Protein AF-A0A292Z731-F1 (afdb_monomer)

Secondary structure (DSSP, 8-state):
-HHHHHHHHHHHS--BTTB--TTTTTHHHHHHHHHHSTTTTTTTS--PSPP---SSGGG----SS-HHHHHHHHHHHHHHHHTS-GGGS-HHHHHHHHHHHHTTSSS-HHHHHHHHHHHHHHHHHHHS-GGGS-SGGGHHHHHTT------

Structure (mmCIF, N/CA/C/O backbone):
data_AF-A0A292Z731-F1
#
_entry.id   AF-A0A292Z731-F1
#
loop_
_atom_site.group_PDB
_atom_site.id
_atom_site.type_symbol
_atom_site.label_atom_id
_atom_site.label_alt_id
_atom_site.label_comp_id
_atom_site.label_asym_id
_atom_site.label_entity_id
_atom_site.label_seq_id
_atom_site.pdbx_PDB_ins_code
_atom_site.Cartn_x
_atom_site.Cartn_y
_atom_site.Cartn_z
_atom_site.occupancy
_atom_site.B_iso_or_equiv
_atom_site.auth_seq_id
_atom_site.auth_comp_id
_atom_site.auth_asym_id
_atom_site.auth_atom_id
_atom_site.pdbx_PDB_model_num
ATOM 1 N N . MET A 1 1 ? 11.046 -6.931 5.274 1.00 52.38 1 MET A N 1
ATOM 2 C CA . MET A 1 1 ? 9.812 -7.251 4.510 1.00 52.38 1 MET A CA 1
ATOM 3 C C . MET A 1 1 ? 8.552 -7.117 5.355 1.00 52.38 1 MET A C 1
ATOM 5 O O . MET A 1 1 ? 7.748 -6.263 5.015 1.00 52.38 1 MET A O 1
ATOM 9 N N . THR A 1 2 ? 8.344 -7.910 6.418 1.00 62.97 2 THR A N 1
ATOM 10 C CA . THR A 1 2 ? 7.052 -7.944 7.144 1.00 62.97 2 THR A CA 1
ATOM 11 C C . THR A 1 2 ? 6.688 -6.617 7.815 1.00 62.97 2 THR A C 1
ATOM 13 O O . THR A 1 2 ? 5.540 -6.189 7.694 1.00 62.97 2 THR A O 1
ATOM 16 N N . ASP A 1 3 ? 7.672 -5.959 8.432 1.00 88.81 3 ASP A N 1
ATOM 17 C CA . ASP A 1 3 ? 7.477 -4.691 9.149 1.00 88.81 3 ASP A CA 1
ATOM 18 C C . ASP A 1 3 ? 7.524 -3.478 8.207 1.00 88.81 3 ASP A C 1
ATOM 20 O O . ASP A 1 3 ? 6.799 -2.511 8.413 1.00 88.81 3 ASP A O 1
ATOM 24 N N . ASP A 1 4 ? 8.315 -3.540 7.129 1.00 95.94 4 ASP A N 1
ATOM 25 C CA . ASP A 1 4 ? 8.406 -2.454 6.139 1.00 95.94 4 ASP A CA 1
ATOM 26 C C . ASP A 1 4 ? 7.088 -2.260 5.388 1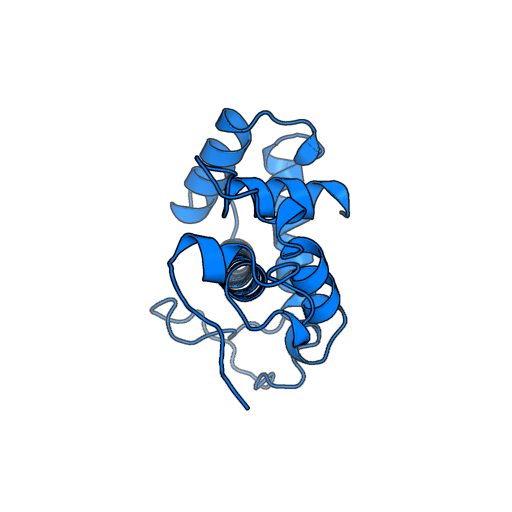.00 95.94 4 ASP A C 1
ATOM 28 O O . ASP A 1 4 ? 6.658 -1.129 5.177 1.00 95.94 4 ASP A O 1
ATOM 32 N N . LEU A 1 5 ? 6.425 -3.362 5.015 1.00 97.25 5 LEU A N 1
ATOM 33 C CA . LEU A 1 5 ? 5.121 -3.305 4.359 1.00 97.25 5 LEU A CA 1
ATOM 34 C C . LEU A 1 5 ? 4.071 -2.655 5.263 1.00 97.25 5 LEU A C 1
ATOM 36 O O . LEU A 1 5 ? 3.318 -1.807 4.793 1.00 97.25 5 LEU A O 1
ATOM 40 N N . ALA A 1 6 ? 4.029 -3.043 6.541 1.00 97.44 6 ALA A N 1
ATOM 41 C CA . ALA A 1 6 ? 3.105 -2.458 7.508 1.00 97.44 6 ALA A CA 1
ATOM 42 C C . ALA A 1 6 ? 3.372 -0.958 7.674 1.00 97.44 6 ALA A C 1
ATOM 44 O O . ALA A 1 6 ? 2.460 -0.153 7.540 1.00 97.44 6 ALA A O 1
ATOM 45 N N . ALA A 1 7 ? 4.640 -0.577 7.831 1.00 97.56 7 ALA A N 1
ATOM 46 C CA . ALA A 1 7 ? 5.023 0.816 8.000 1.00 97.56 7 ALA A CA 1
ATOM 47 C C . ALA A 1 7 ? 4.675 1.681 6.772 1.00 97.56 7 ALA A C 1
ATOM 49 O O . ALA A 1 7 ? 4.192 2.804 6.919 1.00 97.56 7 ALA A O 1
ATOM 50 N N . LEU A 1 8 ? 4.870 1.160 5.553 1.00 97.81 8 LEU A N 1
ATOM 51 C CA . LEU A 1 8 ? 4.411 1.826 4.332 1.00 97.81 8 LEU A CA 1
ATOM 52 C C . LEU A 1 8 ? 2.884 1.929 4.276 1.00 97.81 8 LEU A C 1
ATOM 54 O O . LEU A 1 8 ? 2.364 3.001 3.981 1.00 97.81 8 LEU A O 1
ATOM 58 N N . ALA A 1 9 ? 2.169 0.843 4.571 1.00 98.19 9 ALA A N 1
ATOM 59 C CA . ALA A 1 9 ? 0.711 0.826 4.556 1.00 98.19 9 ALA A CA 1
ATOM 60 C C . ALA A 1 9 ? 0.118 1.822 5.563 1.00 98.19 9 ALA A C 1
ATOM 62 O O . ALA A 1 9 ? -0.804 2.552 5.212 1.00 98.19 9 ALA A O 1
ATOM 63 N N . ASP A 1 10 ? 0.687 1.913 6.764 1.00 98.06 10 ASP A N 1
ATOM 64 C CA . ASP A 1 10 ? 0.282 2.875 7.793 1.00 98.06 10 ASP A CA 1
ATOM 65 C C . ASP A 1 10 ? 0.622 4.321 7.410 1.00 98.06 10 ASP A C 1
ATOM 67 O O . ASP A 1 10 ? -0.044 5.245 7.855 1.00 98.06 10 ASP A O 1
ATOM 71 N N . THR A 1 11 ? 1.612 4.548 6.545 1.00 97.75 11 THR A N 1
ATOM 72 C CA . THR A 1 11 ? 1.864 5.889 5.985 1.00 97.75 11 THR A CA 1
ATOM 73 C C . THR A 1 11 ? 0.896 6.233 4.852 1.00 97.75 11 THR A C 1
ATOM 75 O O . THR A 1 11 ? 0.484 7.383 4.730 1.00 97.75 11 THR A O 1
ATOM 78 N N . ILE A 1 12 ? 0.490 5.249 4.041 1.00 97.62 12 ILE A N 1
ATOM 79 C CA . ILE A 1 12 ? -0.526 5.429 2.989 1.00 97.62 12 ILE A CA 1
ATOM 80 C C . ILE A 1 12 ? -1.910 5.668 3.613 1.00 97.62 12 ILE A C 1
ATOM 82 O O . ILE A 1 12 ? -2.652 6.540 3.163 1.00 97.62 12 ILE A O 1
ATOM 86 N N . PHE A 1 13 ? -2.257 4.909 4.652 1.00 97.69 13 PHE A N 1
ATOM 87 C CA . PHE A 1 13 ? -3.509 5.033 5.391 1.00 97.69 13 PHE A CA 1
ATOM 88 C C . PHE A 1 13 ? -3.210 5.150 6.897 1.00 97.69 13 PHE A C 1
ATOM 90 O O . PHE A 1 13 ? -3.220 4.144 7.619 1.00 97.69 13 PHE A O 1
ATOM 97 N N . PRO A 1 14 ? -2.908 6.370 7.378 1.00 97.31 14 PRO A N 1
ATOM 98 C CA . PRO A 1 14 ? -2.597 6.605 8.782 1.00 97.31 14 PRO A CA 1
ATOM 99 C C . PRO A 1 14 ? -3.840 6.525 9.661 1.00 97.31 14 PRO A C 1
ATOM 101 O O . PRO A 1 14 ? -4.967 6.737 9.208 1.00 97.31 14 PRO A O 1
ATOM 104 N N . ALA A 1 15 ? -3.621 6.261 10.949 1.00 97.25 15 ALA A N 1
ATOM 105 C CA . ALA A 1 15 ? -4.672 6.403 11.946 1.00 97.25 15 ALA A CA 1
ATOM 106 C C . ALA A 1 15 ? -5.168 7.857 11.995 1.00 97.25 15 ALA A C 1
ATOM 108 O O . ALA A 1 15 ? -4.402 8.812 11.838 1.00 97.25 15 ALA A O 1
ATOM 109 N N . THR A 1 16 ? -6.460 8.029 12.245 1.00 95.00 16 THR A N 1
ATOM 110 C CA . THR A 1 16 ? -7.103 9.335 12.397 1.00 95.00 16 THR A CA 1
ATOM 111 C C . THR A 1 16 ? -8.105 9.304 13.549 1.00 95.00 16 THR A C 1
ATOM 113 O O . THR A 1 16 ? -8.281 8.284 14.218 1.00 95.00 16 THR A O 1
ATOM 116 N N . ASP A 1 17 ? -8.763 10.430 13.819 1.00 94.25 17 ASP A N 1
ATOM 117 C CA . ASP A 1 17 ? -9.758 10.488 14.884 1.00 94.25 17 ASP A CA 1
ATOM 118 C C . ASP A 1 17 ? -10.930 9.536 14.581 1.00 94.25 17 ASP A C 1
ATOM 120 O O . ASP A 1 17 ? -11.629 9.646 13.567 1.00 94.25 17 ASP A O 1
ATOM 124 N N . GLY A 1 18 ? -11.111 8.552 15.462 1.00 92.44 18 GLY A N 1
ATOM 125 C CA . GLY A 1 18 ? -12.149 7.530 15.348 1.00 92.44 18 GLY A CA 1
ATOM 126 C C . GLY A 1 18 ? -11.878 6.387 14.360 1.00 92.44 18 GLY A C 1
ATOM 127 O O . GLY A 1 18 ? -12.769 5.551 14.194 1.00 92.44 18 GLY A O 1
ATOM 128 N N . LEU A 1 19 ? -10.696 6.301 13.733 1.00 96.56 19 LEU A N 1
ATOM 129 C CA . LEU A 1 19 ? -10.332 5.197 12.834 1.00 96.56 19 LEU A CA 1
ATOM 130 C C . LEU A 1 19 ? -8.852 4.814 12.974 1.00 96.56 19 LEU A C 1
ATOM 132 O O . LEU A 1 19 ? -7.975 5.671 12.938 1.00 96.56 19 LEU A O 1
ATOM 136 N N . GLY A 1 20 ? -8.580 3.515 13.112 1.00 97.25 20 GLY A N 1
ATOM 137 C CA . GLY A 1 20 ? -7.213 2.990 13.167 1.00 97.25 20 GLY A CA 1
ATOM 138 C C . GLY A 1 20 ? -6.468 3.086 11.831 1.00 97.25 20 GLY A C 1
ATOM 139 O O . GLY A 1 20 ? -7.053 3.432 10.802 1.00 97.25 20 GLY A O 1
ATOM 140 N N . SER A 1 21 ? -5.174 2.776 11.851 1.00 97.88 21 SER A N 1
ATOM 141 C CA . SER A 1 21 ? -4.331 2.762 10.650 1.00 97.88 21 SER A CA 1
ATOM 142 C C . SER A 1 21 ? -4.638 1.575 9.723 1.00 97.88 21 SER A C 1
ATOM 144 O O . SER A 1 21 ? -5.447 0.703 10.050 1.00 97.88 21 SER A O 1
ATOM 146 N N . ALA A 1 22 ? -3.962 1.488 8.572 1.00 98.12 22 ALA A N 1
ATOM 147 C CA . ALA A 1 22 ? -4.007 0.310 7.700 1.00 98.12 22 ALA A CA 1
ATOM 148 C C . ALA A 1 22 ? -3.815 -1.009 8.470 1.00 98.12 22 ALA A C 1
ATOM 150 O O . ALA A 1 22 ? -4.565 -1.966 8.257 1.00 98.12 22 ALA A O 1
ATOM 151 N N . SER A 1 23 ? -2.825 -1.061 9.361 1.00 97.44 23 SER A N 1
ATOM 152 C CA . SER A 1 23 ? -2.543 -2.213 10.218 1.00 97.44 23 SER A CA 1
ATOM 153 C C . SER A 1 23 ? -3.713 -2.535 11.149 1.00 97.44 23 SER A C 1
ATOM 155 O O . SER A 1 23 ? -4.173 -3.677 11.162 1.00 97.44 23 SER A O 1
ATOM 157 N N . ASP A 1 24 ? -4.257 -1.541 11.859 1.00 97.50 24 ASP A N 1
ATOM 158 C CA . ASP A 1 24 ? -5.403 -1.733 12.765 1.00 97.50 24 ASP A CA 1
ATOM 159 C C . ASP A 1 24 ? -6.658 -2.225 12.026 1.00 97.50 24 ASP A C 1
ATOM 161 O O . ASP A 1 24 ? -7.483 -2.959 12.575 1.00 97.50 24 ASP A O 1
ATOM 165 N N . LEU A 1 25 ? -6.807 -1.823 10.761 1.00 98.00 25 LEU A N 1
ATOM 166 C CA . LEU A 1 25 ? -7.909 -2.221 9.891 1.00 98.00 25 LEU A CA 1
ATOM 167 C C . LEU A 1 25 ? -7.690 -3.582 9.220 1.00 98.00 25 LEU A C 1
ATOM 169 O O . LEU A 1 25 ? -8.579 -4.040 8.507 1.00 98.00 25 LEU A O 1
ATOM 173 N N . GLY A 1 26 ? -6.551 -4.248 9.417 1.00 97.69 26 GLY A N 1
ATOM 174 C CA . GLY A 1 26 ? -6.229 -5.514 8.747 1.00 97.69 26 GLY A CA 1
ATOM 175 C C . GLY A 1 26 ? -5.895 -5.363 7.257 1.00 97.69 26 GLY A C 1
ATOM 176 O O . GLY A 1 26 ? -5.800 -6.356 6.536 1.00 97.69 26 GLY A O 1
ATOM 177 N N . ALA A 1 27 ? -5.685 -4.137 6.767 1.00 98.12 27 ALA A N 1
ATOM 178 C CA . ALA A 1 27 ? -5.343 -3.893 5.368 1.00 98.12 27 ALA A CA 1
ATOM 179 C C . ALA A 1 27 ? -3.981 -4.505 4.999 1.00 98.12 27 ALA A C 1
ATOM 181 O O . ALA A 1 27 ? -3.798 -4.981 3.882 1.00 98.12 27 ALA A O 1
ATOM 182 N N . VAL A 1 28 ? -3.037 -4.566 5.944 1.00 97.69 28 VAL A N 1
ATOM 183 C CA . VAL A 1 28 ? -1.731 -5.209 5.723 1.00 97.69 28 VAL A CA 1
ATOM 184 C C . VAL A 1 28 ? -1.882 -6.707 5.448 1.00 97.69 28 VAL A C 1
ATOM 186 O O . VAL A 1 28 ? -1.224 -7.239 4.554 1.00 97.69 28 VAL A O 1
ATOM 189 N N . ASP A 1 29 ? -2.771 -7.391 6.169 1.00 96.44 29 ASP A N 1
ATOM 190 C CA . ASP A 1 29 ? -3.015 -8.821 5.964 1.00 96.44 29 ASP A CA 1
ATOM 191 C C . ASP A 1 29 ? -3.749 -9.085 4.646 1.00 96.44 29 ASP A C 1
ATOM 193 O O . ASP A 1 29 ? -3.406 -10.031 3.933 1.00 96.44 29 ASP A O 1
ATOM 197 N N . TYR A 1 30 ? -4.670 -8.197 4.256 1.00 97.62 30 TYR A N 1
ATOM 198 C CA . TYR A 1 30 ? -5.263 -8.206 2.917 1.00 97.62 30 TYR A CA 1
ATOM 199 C C . TYR A 1 30 ? -4.198 -8.081 1.815 1.00 97.62 30 TYR A C 1
ATOM 201 O O . TYR A 1 30 ? -4.195 -8.865 0.862 1.00 97.62 30 TYR A O 1
ATOM 209 N N . VAL A 1 31 ? -3.256 -7.139 1.947 1.00 97.69 31 VAL A N 1
ATOM 210 C CA . VAL A 1 31 ? -2.171 -6.957 0.969 1.00 97.69 31 VAL A CA 1
ATOM 211 C C . VAL A 1 31 ? -1.287 -8.205 0.900 1.00 97.69 31 VAL A C 1
ATOM 213 O O . VAL A 1 31 ? -0.976 -8.668 -0.195 1.00 97.69 31 VAL A O 1
ATOM 216 N N . ARG A 1 32 ? -0.930 -8.805 2.043 1.00 96.19 32 ARG A N 1
ATOM 217 C CA . ARG A 1 32 ? -0.158 -10.063 2.087 1.00 96.19 32 ARG A CA 1
ATOM 218 C C . ARG A 1 32 ? -0.881 -11.199 1.366 1.00 96.19 32 ARG A C 1
ATOM 220 O O . ARG A 1 32 ? -0.298 -11.833 0.492 1.00 96.19 32 ARG A O 1
ATOM 227 N N . ALA A 1 33 ? -2.163 -11.405 1.660 1.00 96.25 33 ALA A N 1
ATOM 228 C CA . ALA A 1 33 ? -2.967 -12.421 0.983 1.00 96.25 33 ALA A CA 1
ATOM 229 C C . ALA A 1 33 ? -3.081 -12.162 -0.530 1.00 96.25 33 ALA A C 1
ATOM 231 O O . ALA A 1 33 ? -3.066 -13.099 -1.328 1.00 96.25 33 ALA A O 1
ATOM 232 N N . THR A 1 34 ? -3.154 -10.891 -0.934 1.00 95.81 34 THR A N 1
ATOM 233 C CA . THR A 1 34 ? -3.197 -10.486 -2.346 1.00 95.81 34 THR A CA 1
ATOM 234 C C . THR A 1 34 ? -1.883 -10.790 -3.064 1.00 95.81 34 THR A C 1
ATOM 236 O O . THR A 1 34 ? -1.909 -11.323 -4.176 1.00 95.81 34 THR A O 1
ATOM 239 N N . LEU A 1 35 ? -0.744 -10.516 -2.419 1.00 95.75 35 LEU A N 1
ATOM 240 C CA . LEU A 1 35 ? 0.596 -10.842 -2.920 1.00 95.75 35 LEU A CA 1
ATOM 241 C C . LEU A 1 35 ? 0.800 -12.350 -3.098 1.00 95.75 35 LEU A C 1
ATOM 243 O O . LEU A 1 35 ? 1.359 -12.780 -4.107 1.00 95.75 35 LEU A O 1
ATOM 247 N N . ASP A 1 36 ? 0.311 -13.147 -2.150 1.00 95.88 36 ASP A N 1
ATOM 248 C CA . ASP A 1 36 ? 0.411 -14.607 -2.204 1.00 95.88 36 ASP A CA 1
ATOM 249 C C . ASP A 1 36 ? -0.596 -15.243 -3.178 1.00 95.88 36 ASP A C 1
ATOM 251 O O . ASP A 1 36 ? -0.437 -16.406 -3.568 1.00 95.88 36 ASP A O 1
ATOM 255 N N . GLY A 1 37 ? -1.630 -14.495 -3.569 1.00 94.88 37 GLY A N 1
ATOM 256 C CA . GLY A 1 37 ? -2.731 -14.936 -4.417 1.00 94.88 37 GLY A CA 1
ATOM 257 C C . GLY A 1 37 ? -2.523 -14.732 -5.928 1.00 94.88 37 GLY A C 1
ATOM 258 O O . GLY A 1 37 ? -1.469 -14.277 -6.379 1.00 94.88 37 GLY A O 1
ATOM 259 N N . PRO A 1 38 ? -3.552 -15.044 -6.743 1.00 94.25 38 PRO A N 1
ATOM 260 C CA . PRO A 1 38 ? -3.489 -14.949 -8.207 1.00 94.25 38 PRO A CA 1
ATOM 261 C C . PRO A 1 38 ? -3.158 -13.544 -8.729 1.00 94.25 38 PRO A C 1
ATOM 263 O O . PRO A 1 38 ? -2.477 -13.404 -9.744 1.00 94.25 38 PRO A O 1
ATOM 266 N N . LEU A 1 39 ? -3.610 -12.500 -8.023 1.00 91.69 39 LEU A N 1
ATOM 267 C CA . LEU A 1 39 ? -3.308 -11.107 -8.361 1.00 91.69 39 LEU A CA 1
ATOM 268 C C . LEU A 1 39 ? -1.817 -10.808 -8.191 1.00 91.69 39 LEU A C 1
ATOM 270 O O . LEU A 1 39 ? -1.187 -10.342 -9.137 1.00 91.69 39 LEU A O 1
ATOM 274 N N . GLY A 1 40 ? -1.232 -11.136 -7.036 1.00 93.81 40 GLY A N 1
ATOM 275 C CA . GLY A 1 40 ? 0.199 -10.972 -6.784 1.00 93.81 40 GLY A CA 1
ATOM 276 C C . GLY A 1 40 ? 1.078 -11.737 -7.772 1.00 93.81 40 GLY A C 1
ATOM 277 O O . GLY A 1 40 ? 2.093 -11.216 -8.231 1.00 93.81 40 GLY A O 1
ATOM 278 N N . ARG A 1 41 ? 0.641 -12.934 -8.176 1.00 94.69 41 ARG A N 1
ATOM 279 C CA . ARG A 1 41 ? 1.310 -13.786 -9.176 1.00 94.69 41 ARG A CA 1
ATOM 280 C C . ARG A 1 41 ? 1.094 -13.344 -10.625 1.00 94.69 41 ARG A C 1
ATOM 282 O O . ARG A 1 41 ? 1.674 -13.940 -11.527 1.00 94.69 41 ARG A O 1
ATOM 289 N N . GLY A 1 42 ? 0.267 -12.326 -10.864 1.00 90.75 42 GLY A N 1
ATOM 290 C CA . GLY A 1 42 ? -0.027 -11.824 -12.204 1.00 90.75 42 GLY A CA 1
ATOM 291 C C . GLY A 1 42 ? -0.839 -12.789 -13.076 1.00 90.75 42 GLY A C 1
ATOM 292 O O . GLY A 1 42 ? -0.843 -12.635 -14.292 1.00 90.75 42 GLY A O 1
ATOM 293 N N . GLU A 1 43 ? -1.554 -13.760 -12.495 1.00 90.25 43 GLU A N 1
ATOM 294 C CA . GLU A 1 43 ? -2.329 -14.770 -13.246 1.00 90.25 43 GLU A CA 1
ATOM 295 C C . GLU A 1 43 ? -3.483 -14.157 -14.062 1.00 90.25 43 GLU A C 1
ATOM 297 O O . GLU A 1 43 ? -3.981 -14.760 -15.013 1.00 90.25 43 GLU A O 1
ATOM 302 N N . HIS A 1 44 ? -3.906 -12.944 -13.703 1.00 82.75 44 HIS A N 1
ATOM 303 C CA . HIS A 1 44 ? -4.935 -12.176 -14.408 1.00 82.75 44 HIS A CA 1
ATOM 304 C C . HIS A 1 44 ? -4.363 -11.102 -15.343 1.00 82.75 44 HIS A C 1
ATOM 306 O O . HIS A 1 44 ? -5.124 -10.395 -16.004 1.00 82.75 44 HIS A O 1
ATOM 312 N N . CYS A 1 45 ? -3.038 -10.967 -15.411 1.00 80.00 45 CYS A N 1
ATOM 313 C CA . CYS A 1 45 ? -2.373 -9.997 -16.268 1.00 80.00 4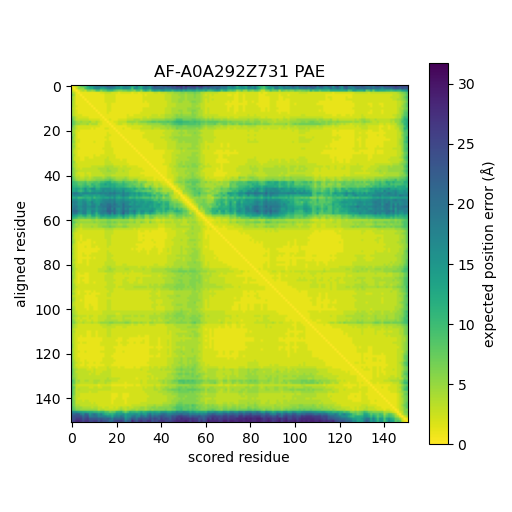5 CYS A CA 1
ATOM 314 C C . CYS A 1 45 ? -2.055 -10.614 -17.634 1.00 80.00 45 CYS A C 1
ATOM 316 O O . CYS A 1 45 ? -1.660 -11.775 -17.750 1.00 80.00 45 CYS A O 1
ATOM 318 N N . TYR A 1 46 ? -2.172 -9.812 -18.692 1.00 75.62 46 TYR A N 1
ATOM 319 C CA . TYR A 1 46 ? -1.626 -10.184 -19.992 1.00 75.62 46 TYR A CA 1
ATOM 320 C C . TYR A 1 46 ? -0.102 -9.999 -19.959 1.00 75.62 46 TYR A C 1
ATOM 322 O O . TYR A 1 46 ? 0.394 -8.883 -20.064 1.00 75.62 46 TYR A O 1
ATOM 330 N N . ALA A 1 47 ? 0.635 -11.096 -19.779 1.00 75.88 47 ALA A N 1
ATOM 331 C CA . ALA A 1 47 ? 2.094 -11.079 -19.623 1.00 75.88 47 ALA A CA 1
ATOM 332 C C . ALA A 1 47 ? 2.872 -11.182 -20.949 1.00 75.88 47 ALA A C 1
ATOM 334 O O . ALA A 1 47 ? 4.100 -11.187 -20.950 1.00 75.88 47 ALA A O 1
ATOM 335 N N . ALA A 1 48 ? 2.184 -11.309 -22.087 1.00 77.06 48 ALA A N 1
ATOM 336 C CA . ALA A 1 48 ? 2.860 -11.386 -23.373 1.00 77.06 48 ALA A CA 1
ATOM 337 C C . ALA A 1 48 ? 3.299 -9.991 -23.836 1.00 77.06 48 ALA A C 1
ATOM 339 O O . ALA A 1 48 ? 2.542 -9.023 -23.784 1.00 77.06 48 ALA A O 1
ATOM 340 N N . GLY A 1 49 ? 4.536 -9.902 -24.320 1.00 76.44 49 GLY A N 1
ATOM 341 C CA . GLY A 1 49 ? 5.076 -8.660 -24.854 1.00 76.44 49 GLY A CA 1
ATOM 342 C C . GLY A 1 49 ? 4.360 -8.182 -26.132 1.00 76.44 49 GLY A C 1
ATOM 343 O O . GLY A 1 49 ? 3.569 -8.913 -26.733 1.00 76.44 49 GLY A O 1
ATOM 344 N N . PRO A 1 50 ? 4.686 -6.970 -26.608 1.00 78.69 50 PRO A N 1
ATOM 345 C CA . PRO A 1 50 ? 5.695 -6.068 -26.054 1.00 78.69 50 PRO A CA 1
ATOM 346 C C . PRO A 1 50 ? 5.189 -5.288 -24.830 1.00 78.69 50 PRO A C 1
ATOM 348 O O . PRO A 1 50 ? 4.128 -4.673 -24.883 1.00 78.69 50 PRO A O 1
ATOM 351 N N . HIS A 1 51 ? 5.994 -5.241 -23.765 1.00 79.00 51 HIS A N 1
ATOM 352 C CA . HIS A 1 51 ? 5.745 -4.362 -22.620 1.00 79.00 51 HIS A CA 1
ATOM 353 C C . HIS A 1 51 ? 6.141 -2.936 -22.994 1.00 79.00 51 HIS A C 1
ATOM 355 O O . HIS A 1 51 ? 7.270 -2.686 -23.422 1.00 79.00 51 HIS A O 1
ATOM 361 N N . ARG A 1 52 ? 5.204 -2.001 -22.864 1.00 73.00 52 ARG A N 1
ATOM 362 C CA . ARG A 1 52 ? 5.452 -0.573 -23.066 1.00 73.00 52 ARG A CA 1
ATOM 363 C C . ARG A 1 52 ? 5.079 0.152 -21.793 1.00 73.00 52 ARG A C 1
ATOM 365 O O . ARG A 1 52 ? 4.038 -0.144 -21.211 1.00 73.00 52 ARG A O 1
ATOM 372 N N . SER A 1 53 ? 5.910 1.109 -21.394 1.00 68.62 53 SER A N 1
ATOM 373 C CA . SER A 1 53 ? 5.535 2.031 -20.330 1.00 68.62 53 SER A CA 1
ATOM 374 C C . SER A 1 53 ? 4.229 2.720 -20.730 1.00 68.62 53 SER A C 1
ATOM 376 O O . SER A 1 53 ? 4.179 3.291 -21.822 1.00 68.62 53 SER A O 1
ATOM 378 N N . PRO A 1 54 ? 3.172 2.629 -19.911 1.00 66.94 54 PRO A N 1
ATOM 379 C CA . PRO A 1 54 ? 1.921 3.298 -20.217 1.00 66.94 54 PRO A CA 1
ATOM 380 C C . PRO A 1 54 ? 2.115 4.820 -20.187 1.00 66.94 54 PRO A C 1
ATOM 382 O O . PRO A 1 54 ? 2.806 5.335 -19.309 1.00 66.94 54 PRO A O 1
ATOM 385 N N . ASP A 1 55 ? 1.466 5.538 -21.108 1.00 66.81 55 ASP A N 1
ATOM 386 C CA . ASP A 1 55 ? 1.520 7.010 -21.165 1.00 66.81 55 ASP A CA 1
ATOM 387 C C . ASP A 1 55 ? 0.869 7.661 -19.925 1.00 66.81 55 ASP A C 1
ATOM 389 O O . ASP A 1 55 ? 1.161 8.807 -19.587 1.00 6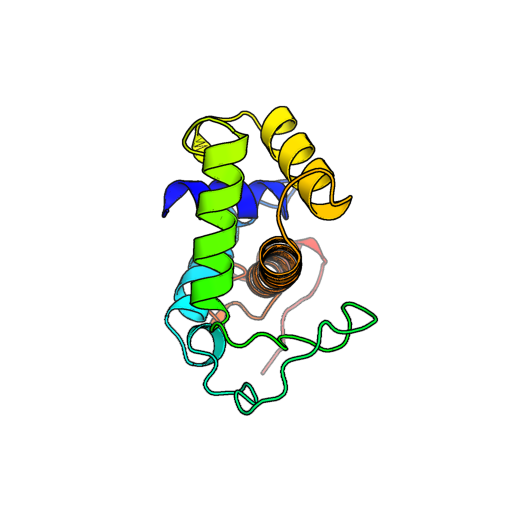6.81 55 ASP A O 1
ATOM 393 N N . HIS A 1 56 ? -0.002 6.923 -19.224 1.00 64.50 56 HIS A N 1
ATOM 394 C CA . HIS A 1 56 ? -0.623 7.327 -17.963 1.00 64.50 56 HIS A CA 1
ATOM 395 C C . HIS A 1 56 ? -0.958 6.127 -17.056 1.00 64.50 56 HIS A C 1
ATOM 397 O O . HIS A 1 56 ? -1.257 5.029 -17.531 1.00 64.50 56 HIS A O 1
ATOM 403 N N . GLY A 1 57 ? -1.008 6.345 -15.737 1.00 59.38 57 GLY A N 1
ATOM 404 C CA . GLY A 1 57 ? -1.172 5.289 -14.721 1.00 59.38 57 GLY A CA 1
ATOM 405 C C . GLY A 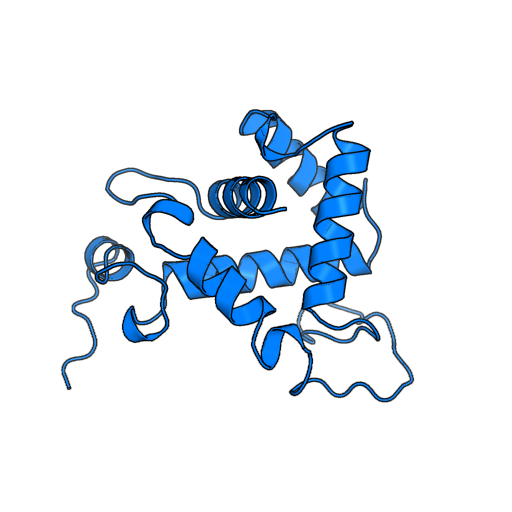1 57 ? -2.506 4.521 -14.715 1.00 59.38 57 GLY A C 1
ATOM 406 O O . GLY A 1 57 ? -2.626 3.521 -14.018 1.00 59.38 57 GLY A O 1
ATOM 407 N N . GLY A 1 58 ? -3.508 4.930 -15.503 1.00 65.00 58 GLY A N 1
ATOM 408 C CA . GLY A 1 58 ? -4.840 4.300 -15.530 1.00 65.00 58 GLY A CA 1
ATOM 409 C C . GLY A 1 58 ? -4.937 2.936 -16.233 1.00 65.00 58 GLY A C 1
ATOM 410 O O . GLY A 1 58 ? -6.027 2.382 -16.325 1.00 65.00 58 GLY A O 1
ATOM 411 N N . HIS A 1 59 ? -3.837 2.391 -16.759 1.00 73.12 59 HIS A N 1
ATOM 412 C CA . HIS A 1 59 ? -3.841 1.134 -17.525 1.00 73.12 59 HIS A CA 1
ATOM 413 C C . HIS A 1 59 ? -3.649 -0.134 -16.676 1.00 73.12 59 HIS A C 1
ATOM 415 O O . HIS A 1 59 ? -3.524 -1.229 -17.228 1.00 73.12 59 HIS A O 1
ATOM 421 N N . GLY A 1 60 ? -3.635 -0.003 -15.348 1.00 77.94 60 GLY A N 1
ATOM 422 C CA . GLY A 1 60 ? -3.340 -1.115 -14.449 1.00 77.94 60 GLY A CA 1
ATOM 423 C C . GLY A 1 60 ? -1.914 -1.645 -14.633 1.00 77.94 60 GLY A C 1
ATOM 424 O O . GLY A 1 60 ? -1.032 -0.947 -15.134 1.00 77.94 60 GLY A O 1
ATOM 425 N N . TRP A 1 61 ? -1.683 -2.890 -14.215 1.00 87.75 61 TRP A N 1
ATOM 426 C CA . TRP A 1 61 ? -0.364 -3.518 -14.276 1.00 87.75 61 TRP A CA 1
ATOM 427 C C . TRP A 1 61 ? 0.020 -3.928 -15.710 1.00 87.75 61 TRP A C 1
ATOM 429 O O . TRP A 1 61 ? -0.647 -4.772 -16.304 1.00 87.75 61 TRP A O 1
ATOM 439 N N . GLN A 1 62 ? 1.092 -3.340 -16.258 1.00 85.94 62 GLN A N 1
ATOM 440 C CA . GLN A 1 62 ? 1.572 -3.543 -17.642 1.00 85.94 62 GLN A CA 1
ATOM 441 C C . GLN A 1 62 ? 3.046 -4.008 -17.724 1.00 85.94 62 GLN A C 1
ATOM 443 O O . GLN A 1 62 ? 3.665 -3.973 -18.792 1.00 85.94 62 GLN A O 1
ATOM 448 N N . TRP A 1 63 ? 3.631 -4.428 -16.599 1.00 87.56 63 TRP A N 1
ATOM 449 C CA . TRP A 1 63 ? 5.040 -4.827 -16.501 1.00 87.56 63 TRP A CA 1
ATOM 450 C C . TRP A 1 63 ? 5.240 -6.319 -16.786 1.00 87.56 63 TRP A C 1
ATOM 452 O O . TRP A 1 63 ? 4.307 -7.113 -16.683 1.00 87.56 63 TRP A O 1
ATOM 462 N N . ALA A 1 64 ? 6.466 -6.682 -17.175 1.00 89.50 64 ALA A N 1
ATOM 463 C CA . ALA A 1 64 ? 6.867 -8.079 -17.353 1.00 89.50 64 ALA A CA 1
ATOM 464 C C . ALA A 1 64 ? 6.941 -8.816 -16.008 1.00 89.50 64 ALA A C 1
ATOM 466 O O . ALA A 1 64 ? 6.591 -9.991 -15.914 1.00 89.50 64 ALA A O 1
ATOM 467 N N . ASP A 1 65 ? 7.389 -8.108 -14.974 1.00 92.88 65 ASP A N 1
ATOM 468 C CA . ASP A 1 65 ? 7.380 -8.552 -13.590 1.00 92.88 65 ASP A CA 1
ATOM 469 C C . ASP A 1 65 ? 5.952 -8.802 -13.113 1.00 92.88 65 ASP A C 1
ATOM 471 O O . ASP A 1 65 ? 5.020 -8.084 -13.471 1.00 92.88 65 ASP A O 1
ATOM 475 N N . THR A 1 66 ? 5.770 -9.797 -12.252 1.00 95.06 66 THR A N 1
ATOM 476 C CA . THR A 1 66 ? 4.514 -9.957 -11.516 1.00 95.06 66 THR A CA 1
ATOM 477 C C . THR A 1 66 ? 4.323 -8.796 -10.534 1.00 95.06 66 THR A C 1
ATOM 479 O O . THR A 1 66 ? 5.308 -8.221 -10.058 1.00 95.06 66 THR A O 1
ATOM 482 N N . PRO A 1 67 ? 3.078 -8.465 -10.155 1.00 95.19 67 PRO A N 1
ATOM 483 C CA . PRO A 1 67 ? 2.822 -7.480 -9.108 1.00 95.19 67 PRO A CA 1
ATOM 484 C C . PRO A 1 67 ? 3.604 -7.721 -7.808 1.00 95.19 67 PRO A C 1
ATOM 486 O O . PRO A 1 67 ? 4.121 -6.775 -7.213 1.00 95.19 67 PRO A O 1
ATOM 489 N N . ALA A 1 68 ? 3.761 -8.982 -7.390 1.00 96.75 68 ALA A N 1
ATOM 490 C CA . ALA A 1 68 ? 4.549 -9.332 -6.210 1.00 96.75 68 ALA A CA 1
ATOM 491 C C . ALA A 1 68 ? 6.046 -9.026 -6.383 1.00 96.75 68 ALA A C 1
ATOM 493 O O . ALA A 1 68 ? 6.675 -8.504 -5.461 1.00 96.75 68 ALA A O 1
ATOM 494 N N . GLN A 1 69 ? 6.616 -9.294 -7.563 1.00 96.94 69 GLN A 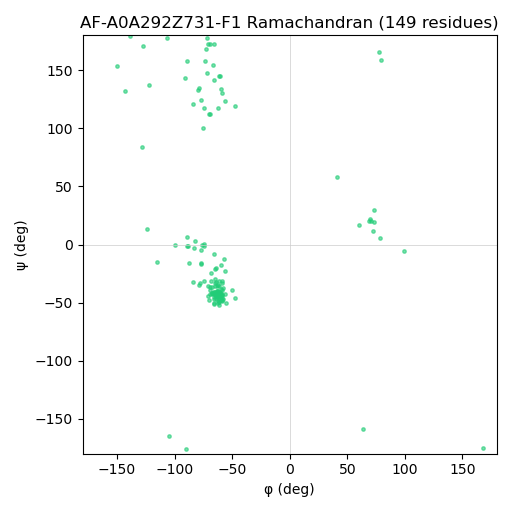N 1
ATOM 495 C CA . GLN A 1 69 ? 7.998 -8.915 -7.879 1.00 96.94 69 GLN A CA 1
ATOM 496 C C . GLN A 1 69 ? 8.172 -7.394 -7.902 1.00 96.94 69 GLN A C 1
ATOM 498 O O . GLN A 1 69 ? 9.135 -6.886 -7.333 1.00 96.94 69 GLN A O 1
ATOM 503 N N . GLY A 1 70 ? 7.212 -6.666 -8.477 1.00 96.38 70 GLY A N 1
ATOM 504 C CA . GLY A 1 70 ? 7.205 -5.206 -8.468 1.00 96.38 70 GLY A CA 1
ATOM 505 C C . GLY A 1 70 ? 7.197 -4.621 -7.056 1.00 96.38 70 GLY A C 1
ATOM 506 O O . GLY A 1 70 ? 7.963 -3.704 -6.763 1.00 96.38 70 GLY A O 1
ATOM 507 N N . LEU A 1 71 ? 6.382 -5.175 -6.152 1.00 97.12 71 LEU A N 1
ATOM 508 C CA . LEU A 1 71 ? 6.349 -4.711 -4.766 1.00 97.12 71 LEU A CA 1
ATOM 509 C C . LEU A 1 71 ? 7.629 -5.063 -3.998 1.00 97.12 71 LEU A C 1
ATOM 511 O O . LEU A 1 71 ? 8.122 -4.244 -3.225 1.00 97.12 71 LEU A O 1
ATOM 515 N N . ALA A 1 72 ? 8.198 -6.249 -4.219 1.00 97.69 72 ALA A N 1
ATOM 516 C CA . ALA A 1 72 ? 9.492 -6.599 -3.640 1.00 97.69 72 ALA A CA 1
ATOM 517 C C . ALA A 1 72 ? 10.592 -5.625 -4.102 1.00 97.69 72 ALA A C 1
ATOM 519 O O . ALA A 1 72 ? 11.363 -5.139 -3.276 1.00 97.69 72 ALA A O 1
ATOM 520 N N . HIS A 1 73 ? 10.603 -5.276 -5.394 1.00 97.75 73 HIS A N 1
ATOM 521 C CA . HIS A 1 73 ? 11.515 -4.282 -5.966 1.00 97.75 73 HIS A CA 1
ATOM 522 C C . HIS A 1 73 ? 11.340 -2.895 -5.339 1.00 97.75 73 HIS A C 1
ATOM 524 O O . HIS A 1 73 ? 12.323 -2.271 -4.943 1.00 97.75 73 HIS A O 1
ATOM 530 N N . LEU A 1 74 ? 10.093 -2.439 -5.168 1.00 97.94 74 LEU A N 1
ATOM 531 C CA . LEU A 1 74 ? 9.785 -1.194 -4.460 1.00 97.94 74 LEU A CA 1
ATOM 532 C C . LEU A 1 74 ? 10.385 -1.179 -3.048 1.00 97.94 74 LEU A C 1
ATOM 534 O O . LEU A 1 74 ? 11.042 -0.208 -2.675 1.00 97.94 74 LEU A O 1
ATOM 538 N N . LEU A 1 75 ? 10.157 -2.240 -2.266 1.00 97.50 75 LEU A N 1
ATOM 539 C CA . LEU A 1 75 ? 10.640 -2.323 -0.886 1.00 97.50 75 LEU A CA 1
ATOM 540 C C . LEU A 1 75 ? 12.169 -2.265 -0.816 1.00 97.50 75 LEU A C 1
ATOM 542 O O . LEU A 1 75 ? 12.704 -1.553 0.031 1.00 97.50 75 LEU A O 1
ATOM 546 N N . THR A 1 76 ? 12.866 -2.968 -1.713 1.00 97.56 76 THR A N 1
ATOM 547 C CA . THR A 1 76 ? 14.331 -2.909 -1.806 1.00 97.56 76 THR A CA 1
ATOM 548 C C . THR A 1 76 ? 14.812 -1.505 -2.165 1.00 97.56 76 THR A C 1
ATOM 550 O O . THR A 1 76 ? 15.635 -0.950 -1.445 1.00 97.56 76 THR A O 1
ATOM 553 N N . MET A 1 77 ? 14.252 -0.893 -3.211 1.00 97.62 77 MET A N 1
ATOM 554 C CA . MET A 1 77 ? 14.640 0.452 -3.656 1.00 97.62 77 MET A CA 1
ATOM 555 C C . MET A 1 77 ? 14.448 1.514 -2.571 1.00 97.62 77 MET A C 1
ATOM 557 O O . MET A 1 77 ? 15.309 2.372 -2.378 1.00 97.62 77 MET A O 1
ATOM 561 N N . LEU A 1 78 ? 13.321 1.466 -1.858 1.00 97.81 78 LEU A N 1
ATOM 562 C CA . LEU A 1 78 ? 13.056 2.396 -0.766 1.00 97.81 78 LEU A CA 1
ATOM 563 C C . LEU A 1 78 ? 14.006 2.159 0.413 1.00 97.81 78 LEU A C 1
ATOM 565 O O . LEU A 1 78 ? 14.502 3.128 0.979 1.00 97.81 78 LEU A O 1
ATOM 569 N N . ALA A 1 79 ? 14.280 0.902 0.778 1.00 97.00 79 ALA A N 1
ATOM 570 C CA . ALA A 1 79 ? 15.214 0.590 1.861 1.00 97.00 79 ALA A CA 1
ATOM 571 C C . ALA A 1 79 ? 16.643 1.061 1.539 1.00 97.00 79 ALA A C 1
ATOM 573 O O . ALA A 1 79 ? 17.314 1.637 2.396 1.00 97.00 79 ALA A O 1
ATOM 574 N N . ASP A 1 80 ? 17.083 0.891 0.290 1.00 97.25 80 ASP A N 1
ATOM 575 C CA . ASP A 1 80 ? 18.383 1.376 -0.177 1.00 97.25 80 ASP A CA 1
ATOM 576 C C . ASP A 1 80 ? 18.454 2.910 -0.134 1.00 97.25 80 ASP A C 1
ATOM 578 O O . ASP A 1 80 ? 19.426 3.471 0.375 1.00 97.25 80 ASP A O 1
ATOM 582 N N . ALA A 1 81 ? 17.405 3.599 -0.596 1.00 97.00 81 ALA A N 1
ATOM 583 C CA . ALA A 1 81 ? 17.317 5.060 -0.541 1.00 97.00 81 ALA A CA 1
ATOM 584 C C . ALA A 1 81 ? 17.264 5.602 0.901 1.00 97.00 81 ALA A C 1
ATOM 586 O O . ALA A 1 81 ? 17.813 6.667 1.182 1.00 97.00 81 ALA A O 1
ATOM 587 N N . ALA A 1 82 ? 16.647 4.858 1.821 1.00 96.62 82 ALA A N 1
ATOM 588 C CA . ALA A 1 82 ? 16.602 5.172 3.246 1.00 96.62 82 ALA A CA 1
ATOM 589 C C . ALA A 1 82 ? 17.906 4.839 3.996 1.00 96.62 82 ALA A C 1
ATOM 591 O O . ALA A 1 82 ? 18.094 5.285 5.128 1.00 96.62 82 ALA A O 1
ATOM 592 N N . GLY A 1 83 ? 18.798 4.038 3.401 1.00 96.81 83 GLY A N 1
ATOM 593 C CA . GLY A 1 83 ? 19.992 3.514 4.066 1.00 96.81 83 GLY A CA 1
ATOM 594 C C . GLY A 1 83 ? 19.698 2.450 5.133 1.00 96.81 83 GLY A C 1
ATOM 595 O O . GLY A 1 83 ? 20.533 2.225 6.012 1.00 96.81 83 GLY A O 1
ATOM 596 N N . GLY A 1 84 ? 18.527 1.804 5.093 1.00 95.69 84 GLY A N 1
ATOM 597 C CA . GLY A 1 84 ? 18.117 0.814 6.088 1.00 95.69 84 GLY A CA 1
ATOM 598 C C . GLY A 1 84 ? 16.636 0.417 6.024 1.00 95.69 84 GLY A C 1
ATOM 599 O O . GLY A 1 84 ? 15.911 0.843 5.125 1.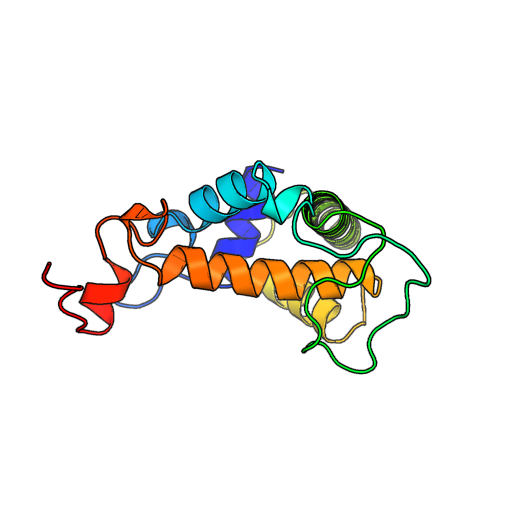00 95.69 84 GLY A O 1
ATOM 600 N N . PRO A 1 85 ? 16.167 -0.418 6.976 1.00 96.12 85 PRO A N 1
ATOM 601 C CA . PRO A 1 85 ? 14.774 -0.853 7.038 1.00 96.12 85 PRO A CA 1
ATOM 602 C C . PRO A 1 85 ? 13.824 0.333 7.187 1.00 96.12 85 PRO A C 1
ATOM 604 O O . PRO A 1 85 ? 14.013 1.193 8.052 1.00 96.12 85 PRO A O 1
ATOM 607 N N . LEU A 1 86 ? 12.758 0.343 6.393 1.00 96.56 86 LEU A N 1
ATOM 608 C CA . LEU A 1 86 ? 11.793 1.434 6.376 1.00 96.56 86 LEU A CA 1
ATOM 609 C C . LEU A 1 86 ? 11.126 1.570 7.733 1.00 96.56 86 LEU A C 1
ATOM 611 O O . LEU A 1 86 ? 11.017 2.684 8.226 1.00 96.56 86 LEU A O 1
ATOM 615 N N . CYS A 1 87 ? 10.749 0.466 8.379 1.00 96.06 87 CYS A N 1
ATOM 616 C CA . CYS A 1 87 ? 10.088 0.480 9.690 1.00 96.06 87 CYS A CA 1
ATOM 617 C C . CYS A 1 87 ? 10.875 1.193 10.810 1.00 96.06 87 CYS A C 1
ATOM 619 O O . CYS A 1 87 ? 10.299 1.481 11.854 1.00 96.06 87 CYS A O 1
ATOM 621 N N . THR A 1 88 ? 12.160 1.507 10.604 1.00 96.00 88 THR A N 1
ATOM 622 C CA . THR A 1 88 ? 12.972 2.284 11.557 1.00 96.00 88 THR A CA 1
ATOM 623 C C . THR A 1 88 ? 12.878 3.798 11.367 1.00 96.00 88 THR A C 1
ATOM 625 O O . THR A 1 88 ? 13.255 4.547 12.267 1.00 96.00 88 THR A O 1
ATOM 628 N N . LEU A 1 89 ? 12.373 4.255 10.218 1.00 97.06 89 LEU A N 1
ATOM 629 C CA . LEU A 1 89 ? 12.096 5.663 9.952 1.00 97.06 89 LEU A CA 1
ATOM 630 C C . LEU A 1 89 ? 10.875 6.132 10.744 1.00 97.06 89 LEU A C 1
ATOM 632 O O . LEU A 1 89 ? 9.918 5.371 10.920 1.00 97.06 89 LEU A O 1
ATOM 636 N N . ASP A 1 90 ? 10.879 7.403 11.143 1.00 95.94 90 ASP A N 1
ATOM 637 C CA . ASP A 1 90 ? 9.662 8.079 11.586 1.00 95.94 90 ASP A CA 1
ATOM 638 C C . ASP A 1 90 ? 8.722 8.386 10.403 1.00 95.94 90 ASP A C 1
ATOM 640 O O . ASP A 1 90 ? 9.086 8.269 9.226 1.00 95.94 90 ASP A O 1
ATOM 644 N N . ASP A 1 91 ? 7.489 8.778 10.719 1.00 92.94 91 ASP A N 1
ATOM 645 C CA . ASP A 1 91 ? 6.445 9.009 9.717 1.00 92.94 91 ASP A CA 1
ATOM 646 C C . ASP A 1 91 ? 6.772 10.174 8.778 1.00 92.94 91 ASP A C 1
ATOM 648 O O . ASP A 1 91 ? 6.393 10.154 7.605 1.00 92.94 91 ASP A O 1
ATOM 652 N N . THR A 1 92 ? 7.518 11.173 9.259 1.00 96.69 92 THR A N 1
ATOM 653 C CA . THR A 1 92 ? 7.905 12.334 8.445 1.00 96.69 92 THR A CA 1
ATOM 654 C C . THR A 1 92 ? 8.916 11.915 7.385 1.00 96.69 92 THR A C 1
ATOM 656 O O . THR A 1 92 ? 8.737 12.218 6.205 1.00 96.69 92 THR A O 1
ATOM 659 N N . ALA A 1 93 ? 9.945 11.166 7.780 1.00 97.88 93 ALA A N 1
ATOM 660 C CA . ALA A 1 93 ? 10.955 10.640 6.873 1.00 97.88 93 ALA A CA 1
ATOM 661 C C . ALA A 1 93 ? 10.352 9.651 5.867 1.00 97.88 93 ALA A C 1
ATOM 663 O O . ALA A 1 93 ? 10.657 9.725 4.676 1.00 97.88 93 ALA A O 1
ATOM 664 N N . ARG A 1 94 ? 9.446 8.766 6.308 1.00 97.81 94 ARG A N 1
ATOM 665 C CA . ARG A 1 94 ? 8.765 7.828 5.401 1.00 97.81 94 ARG A CA 1
ATOM 666 C C . ARG A 1 94 ? 7.880 8.553 4.386 1.00 97.81 94 ARG A C 1
ATOM 668 O O . ARG A 1 94 ? 7.922 8.225 3.204 1.00 97.81 94 ARG A O 1
ATOM 675 N N . THR A 1 95 ? 7.132 9.566 4.822 1.00 97.88 95 THR A N 1
ATOM 676 C CA . THR A 1 95 ? 6.295 10.394 3.936 1.00 97.88 95 THR A CA 1
ATOM 677 C C . THR A 1 95 ? 7.138 11.150 2.910 1.00 97.88 95 THR A C 1
ATOM 679 O O . THR A 1 95 ? 6.783 11.184 1.730 1.00 97.88 95 THR A O 1
ATOM 682 N N . ALA A 1 96 ? 8.274 11.716 3.329 1.00 98.12 96 ALA A N 1
ATOM 683 C CA . ALA A 1 96 ? 9.197 12.395 2.423 1.00 98.12 96 ALA A CA 1
ATOM 684 C C . ALA A 1 96 ? 9.753 11.430 1.364 1.00 98.12 96 ALA A C 1
ATOM 686 O O . ALA A 1 96 ? 9.746 11.752 0.180 1.00 98.12 96 ALA A O 1
ATOM 687 N N . LEU A 1 97 ? 10.135 10.216 1.771 1.00 98.00 97 LEU A N 1
ATOM 688 C CA . LEU A 1 97 ? 10.640 9.185 0.865 1.00 98.00 97 LEU A CA 1
ATOM 689 C C . LEU A 1 97 ? 9.593 8.758 -0.180 1.00 98.00 97 LEU A C 1
ATOM 691 O O . LEU A 1 97 ? 9.908 8.632 -1.362 1.00 98.00 97 LEU A O 1
ATOM 695 N N . LEU A 1 98 ? 8.337 8.563 0.234 1.00 97.81 98 LEU A N 1
ATOM 696 C CA . LEU A 1 98 ? 7.245 8.233 -0.690 1.00 97.81 98 LEU A CA 1
ATOM 697 C C . LEU A 1 98 ? 6.913 9.393 -1.636 1.00 97.81 98 LEU A C 1
ATOM 699 O O . LEU A 1 98 ? 6.640 9.164 -2.811 1.00 97.81 98 LEU A O 1
ATOM 703 N N . THR A 1 99 ? 6.999 10.631 -1.148 1.00 97.06 99 THR A N 1
ATOM 704 C CA . THR A 1 99 ? 6.852 11.838 -1.976 1.00 97.06 99 THR A CA 1
ATOM 705 C C . THR A 1 99 ? 7.969 11.935 -3.021 1.00 97.06 99 THR A C 1
ATOM 707 O O . THR A 1 99 ? 7.698 12.165 -4.197 1.00 97.06 99 THR A O 1
ATOM 710 N N . ASP A 1 100 ? 9.224 11.691 -2.627 1.00 97.94 100 ASP A N 1
ATOM 711 C CA . ASP A 1 100 ? 10.367 11.652 -3.547 1.00 97.94 100 ASP A CA 1
ATOM 712 C C . ASP A 1 100 ? 10.196 10.582 -4.636 1.00 97.94 100 ASP A C 1
ATOM 714 O O . ASP A 1 100 ? 10.571 10.809 -5.790 1.00 97.94 100 ASP A O 1
ATOM 718 N N . LEU A 1 101 ? 9.634 9.420 -4.283 1.00 97.19 101 LEU A N 1
ATOM 719 C CA . LEU A 1 101 ? 9.326 8.356 -5.233 1.00 97.19 101 LEU A CA 1
ATOM 720 C C . LEU A 1 101 ? 8.235 8.789 -6.219 1.00 97.19 101 LEU A C 1
ATOM 722 O O . LEU A 1 101 ? 8.418 8.634 -7.427 1.00 97.19 101 LEU A O 1
ATOM 726 N N . ASP A 1 102 ? 7.116 9.324 -5.726 1.00 93.19 102 ASP A N 1
ATOM 727 C CA . ASP A 1 102 ? 5.975 9.734 -6.557 1.00 93.19 102 ASP A CA 1
ATOM 728 C C . ASP A 1 102 ? 6.371 10.826 -7.564 1.00 93.19 102 ASP A C 1
ATOM 730 O O . ASP A 1 102 ? 6.086 10.732 -8.760 1.00 93.19 102 ASP A O 1
ATOM 734 N N . GLU A 1 103 ? 7.170 11.796 -7.114 1.00 94.12 103 GLU A N 1
ATOM 735 C CA . GLU A 1 103 ? 7.698 12.875 -7.954 1.00 94.12 103 GLU A CA 1
ATOM 736 C C . GLU A 1 103 ? 8.863 12.429 -8.862 1.00 94.12 103 GLU A C 1
ATOM 738 O O . GLU A 1 103 ? 9.388 13.220 -9.648 1.00 94.12 103 GLU A O 1
ATOM 743 N N . GLY A 1 104 ? 9.267 11.155 -8.792 1.00 93.50 104 GLY A N 1
ATOM 744 C CA . GLY A 1 104 ? 10.308 10.568 -9.635 1.00 93.50 104 GLY A CA 1
ATOM 745 C C . GLY A 1 104 ? 11.720 11.080 -9.344 1.00 93.50 104 GLY A C 1
ATOM 746 O O . GLY A 1 104 ? 12.585 10.993 -10.216 1.00 93.50 104 GLY A O 1
ATOM 747 N N . ARG A 1 105 ? 11.963 11.621 -8.142 1.00 96.56 105 ARG A N 1
ATOM 748 C CA . ARG A 1 105 ? 13.310 11.989 -7.670 1.00 96.56 105 ARG A CA 1
ATOM 749 C C . ARG A 1 105 ? 14.132 10.767 -7.285 1.00 96.56 105 ARG A C 1
ATOM 751 O O . ARG A 1 105 ? 15.350 10.778 -7.450 1.00 96.56 105 ARG A O 1
ATOM 758 N N . ILE A 1 106 ? 13.462 9.727 -6.801 1.00 96.56 106 ILE A N 1
ATOM 759 C CA . ILE A 1 106 ? 14.027 8.400 -6.552 1.00 96.56 106 ILE A CA 1
ATOM 760 C C . ILE A 1 106 ? 13.170 7.336 -7.239 1.00 96.56 106 ILE A C 1
ATOM 762 O O . ILE A 1 106 ? 12.064 7.611 -7.707 1.00 96.56 106 ILE A O 1
ATOM 766 N N . GLY A 1 107 ? 13.662 6.098 -7.257 1.00 93.81 107 GLY A N 1
ATOM 767 C CA . GLY A 1 107 ? 12.928 4.989 -7.853 1.00 93.81 107 GLY A CA 1
ATOM 768 C C . GLY A 1 107 ? 12.999 4.965 -9.378 1.00 93.81 107 GLY A C 1
ATOM 769 O O . GLY A 1 107 ? 13.384 5.927 -10.041 1.00 93.81 107 GLY A O 1
ATOM 770 N N . ASP A 1 108 ? 12.607 3.834 -9.947 1.00 93.88 108 ASP A N 1
ATOM 771 C CA . ASP A 1 108 ? 12.432 3.670 -11.385 1.00 93.88 108 ASP A CA 1
ATOM 772 C C . ASP A 1 108 ? 10.925 3.615 -11.739 1.00 93.88 108 ASP A C 1
ATOM 774 O O . ASP A 1 108 ? 10.058 3.725 -10.862 1.00 93.88 108 ASP A O 1
ATOM 778 N N . PRO A 1 109 ? 10.547 3.515 -13.029 1.00 91.50 109 PRO A N 1
ATOM 779 C CA . PRO A 1 109 ? 9.139 3.400 -13.410 1.00 91.50 109 PRO A CA 1
ATOM 780 C C . PRO A 1 109 ? 8.413 2.186 -12.809 1.00 91.50 109 PRO A C 1
ATOM 782 O O . PRO A 1 109 ? 7.213 2.285 -12.562 1.00 91.50 109 PRO A O 1
ATOM 785 N N . LEU A 1 110 ? 9.106 1.066 -12.570 1.00 91.94 110 LEU A N 1
ATOM 786 C CA . LEU A 1 110 ? 8.511 -0.132 -11.969 1.00 91.94 110 LEU A CA 1
ATOM 787 C C . LEU A 1 110 ? 8.193 0.106 -10.488 1.00 91.94 110 LEU A C 1
ATOM 789 O O . LEU A 1 110 ? 7.091 -0.207 -10.048 1.00 91.94 110 LEU A O 1
ATOM 793 N N . ALA A 1 111 ? 9.111 0.713 -9.734 1.00 95.19 111 ALA A N 1
ATOM 794 C CA . ALA A 1 111 ? 8.907 1.051 -8.329 1.00 95.19 111 ALA A CA 1
ATOM 795 C C . ALA A 1 111 ? 7.719 2.010 -8.148 1.00 95.19 111 ALA A C 1
ATOM 797 O O . ALA A 1 111 ? 6.849 1.766 -7.316 1.00 95.19 111 ALA A O 1
ATOM 798 N N . ARG A 1 112 ? 7.616 3.058 -8.975 1.00 93.25 112 ARG A N 1
ATOM 799 C CA . ARG A 1 112 ? 6.471 3.989 -8.928 1.00 93.25 112 ARG A CA 1
ATOM 800 C C . ARG A 1 112 ? 5.144 3.305 -9.245 1.00 93.25 112 ARG A C 1
ATOM 802 O O . ARG A 1 112 ? 4.138 3.562 -8.591 1.00 93.25 112 ARG A O 1
ATOM 809 N N . ALA A 1 113 ? 5.143 2.395 -10.211 1.00 91.81 113 ALA A N 1
ATOM 810 C CA . ALA A 1 113 ? 3.964 1.603 -10.525 1.00 91.81 113 ALA A CA 1
ATOM 811 C C . ALA A 1 113 ? 3.558 0.654 -9.398 1.00 91.81 113 ALA A C 1
ATOM 813 O O . ALA A 1 113 ? 2.378 0.547 -9.069 1.00 91.81 113 ALA A O 1
ATOM 814 N N . ALA A 1 114 ? 4.535 -0.012 -8.784 1.00 95.19 114 ALA A N 1
ATOM 815 C CA . ALA A 1 114 ? 4.313 -0.860 -7.625 1.00 95.19 114 ALA A CA 1
ATOM 816 C C . ALA A 1 114 ? 3.795 -0.053 -6.428 1.00 95.19 114 ALA A C 1
ATOM 818 O O . ALA A 1 114 ? 2.934 -0.540 -5.701 1.00 95.19 114 ALA A O 1
ATOM 819 N N . PHE A 1 115 ? 4.249 1.191 -6.254 1.00 96.31 115 PHE A N 1
ATOM 820 C CA . PHE A 1 115 ? 3.728 2.087 -5.225 1.00 96.31 115 PHE A CA 1
ATOM 821 C C . PHE A 1 115 ? 2.267 2.469 -5.481 1.00 96.31 115 PHE A C 1
ATOM 823 O O . PHE A 1 115 ? 1.437 2.319 -4.588 1.00 96.31 115 PHE A O 1
ATOM 830 N N . ALA A 1 116 ? 1.914 2.854 -6.710 1.00 94.00 116 ALA A N 1
ATOM 831 C CA . ALA A 1 116 ? 0.520 3.120 -7.074 1.00 94.00 116 ALA A CA 1
ATOM 832 C C . ALA A 1 116 ? -0.389 1.892 -6.853 1.00 94.00 116 ALA A C 1
ATOM 834 O O . ALA A 1 116 ? -1.522 2.014 -6.373 1.00 94.00 116 ALA A O 1
ATOM 835 N N . LEU A 1 117 ? 0.118 0.693 -7.156 1.00 95.00 117 LEU A N 1
ATOM 836 C CA . LEU A 1 117 ? -0.595 -0.554 -6.895 1.00 95.00 117 LEU A CA 1
ATOM 837 C C . LEU A 1 117 ? -0.740 -0.835 -5.393 1.00 95.00 117 LEU A C 1
ATOM 839 O O . LEU A 1 117 ? -1.825 -1.205 -4.949 1.00 95.00 117 LEU A O 1
ATOM 843 N N . LEU A 1 118 ? 0.311 -0.602 -4.601 1.00 97.12 118 LEU A N 1
ATOM 844 C CA . LEU A 1 118 ? 0.257 -0.726 -3.145 1.00 97.12 118 LEU A CA 1
ATOM 845 C C . LEU A 1 118 ? -0.803 0.205 -2.549 1.00 97.12 118 LEU A C 1
ATOM 847 O O . LEU A 1 118 ? -1.607 -0.249 -1.741 1.00 97.12 118 LEU A O 1
ATOM 851 N N . CYS A 1 119 ? -0.859 1.470 -2.980 1.00 96.94 119 CYS A N 1
ATOM 852 C CA . CYS A 1 119 ? -1.897 2.411 -2.551 1.00 96.94 119 CYS A CA 1
ATOM 853 C C . CYS A 1 119 ? -3.304 1.869 -2.833 1.00 96.94 119 CYS A C 1
ATOM 855 O O . CYS A 1 119 ? -4.183 1.952 -1.975 1.00 96.94 119 CYS A O 1
ATOM 857 N N . THR A 1 120 ? -3.502 1.263 -4.007 1.00 95.94 120 THR A N 1
ATOM 858 C CA . THR A 1 120 ? -4.778 0.635 -4.376 1.00 95.94 120 THR A CA 1
ATOM 859 C C . THR A 1 120 ? -5.128 -0.502 -3.418 1.00 95.94 120 THR A C 1
ATOM 861 O O . THR A 1 120 ? -6.208 -0.494 -2.833 1.00 95.94 120 THR A O 1
ATOM 864 N N . TRP A 1 121 ? -4.213 -1.446 -3.188 1.00 97.25 121 TRP A N 1
ATOM 865 C CA . TRP A 1 121 ? -4.483 -2.589 -2.311 1.00 97.25 121 TRP A CA 1
ATOM 866 C C . TRP A 1 121 ? -4.622 -2.217 -0.835 1.00 97.25 121 TRP A C 1
ATOM 868 O O . TRP A 1 121 ? -5.400 -2.852 -0.128 1.00 97.25 121 TRP A O 1
ATOM 878 N N . VAL A 1 122 ? -3.919 -1.188 -0.356 1.00 98.38 122 VAL A N 1
ATOM 879 C CA . VAL A 1 122 ? -4.109 -0.671 1.008 1.00 98.38 122 VAL A CA 1
ATOM 880 C C . VAL A 1 122 ? -5.506 -0.072 1.157 1.00 98.38 122 VAL A C 1
ATOM 882 O O . VAL A 1 122 ? -6.195 -0.381 2.126 1.00 98.38 122 VAL A O 1
ATOM 885 N N . LEU A 1 123 ? -5.966 0.723 0.185 1.00 97.44 123 LEU A N 1
ATOM 886 C CA . LEU A 1 123 ? -7.324 1.274 0.194 1.00 97.44 123 LEU A CA 1
ATOM 887 C C . LEU A 1 123 ? -8.391 0.177 0.093 1.00 97.44 123 LEU A C 1
ATOM 889 O O . LEU A 1 123 ? -9.369 0.206 0.840 1.00 97.44 123 LEU A O 1
ATOM 893 N N . GLU A 1 124 ? -8.199 -0.815 -0.780 1.00 97.06 124 GLU A N 1
ATOM 894 C CA . GLU A 1 124 ? -9.076 -1.987 -0.860 1.00 97.06 124 GLU A CA 1
ATOM 895 C C . GLU A 1 124 ? -9.119 -2.733 0.475 1.00 97.06 124 GLU A C 1
ATOM 897 O O . GLU A 1 124 ? -10.205 -3.014 0.980 1.00 97.06 124 GLU A O 1
ATOM 902 N N . GLY A 1 125 ? -7.960 -3.000 1.075 1.00 97.81 125 GLY A N 1
ATOM 903 C CA . GLY A 1 125 ? -7.854 -3.658 2.370 1.00 97.81 125 GLY A CA 1
ATOM 904 C C . GLY A 1 125 ? -8.497 -2.853 3.498 1.00 97.81 125 GLY A C 1
ATOM 905 O O . GLY A 1 125 ? -9.095 -3.439 4.389 1.00 97.81 125 GLY A O 1
ATOM 906 N N . ALA A 1 126 ? -8.442 -1.524 3.467 1.00 97.88 126 ALA A N 1
ATOM 907 C CA . ALA A 1 126 ? -9.037 -0.682 4.503 1.00 97.88 126 ALA A CA 1
ATOM 908 C C . ALA A 1 126 ? -10.564 -0.541 4.365 1.00 97.88 126 ALA A C 1
ATOM 910 O O . ALA A 1 126 ? -11.261 -0.432 5.374 1.00 97.88 126 ALA A O 1
ATOM 911 N N . LEU A 1 127 ? -11.097 -0.536 3.136 1.00 95.81 127 LEU A N 1
ATOM 912 C CA . LEU A 1 127 ? -12.475 -0.104 2.854 1.00 95.81 127 LEU A CA 1
ATOM 913 C C . LEU A 1 127 ? -13.407 -1.206 2.326 1.00 95.81 127 LEU A C 1
ATOM 915 O O . LEU A 1 127 ? -14.626 -1.012 2.317 1.00 95.81 127 LEU A O 1
ATOM 919 N N . SER A 1 128 ? -12.879 -2.350 1.883 1.00 94.31 128 SER A N 1
ATOM 920 C CA . SER A 1 128 ? -13.694 -3.442 1.329 1.00 94.31 128 SER A CA 1
ATOM 921 C C . SER A 1 128 ? -14.520 -4.171 2.392 1.00 94.31 128 SER A C 1
ATOM 923 O O . SER A 1 128 ? -14.396 -3.932 3.593 1.00 94.31 128 SER A O 1
ATOM 925 N N . ASP A 1 129 ? -15.394 -5.077 1.945 1.00 94.19 129 ASP A N 1
ATOM 926 C CA . ASP A 1 129 ? -16.139 -5.960 2.845 1.00 94.19 129 ASP A CA 1
ATOM 927 C C . ASP A 1 129 ? -15.175 -6.804 3.701 1.00 94.19 129 ASP A C 1
ATOM 929 O O . ASP A 1 129 ? -14.284 -7.450 3.131 1.00 94.19 129 ASP A O 1
ATOM 933 N N . PRO A 1 130 ? -15.360 -6.855 5.037 1.00 94.69 130 PRO A N 1
ATOM 934 C CA . PRO A 1 130 ? -14.464 -7.580 5.934 1.00 94.69 130 PRO A CA 1
ATOM 935 C C . PRO A 1 130 ? -14.282 -9.062 5.592 1.00 94.69 130 PRO A C 1
ATOM 937 O O . PRO A 1 130 ? -13.264 -9.665 5.926 1.00 94.69 130 PRO A O 1
ATOM 940 N N . ARG A 1 131 ? -15.239 -9.669 4.876 1.00 93.62 131 ARG A N 1
ATOM 941 C CA . ARG A 1 131 ? -15.141 -11.059 4.401 1.00 93.62 131 ARG A CA 1
ATOM 942 C C . ARG A 1 131 ? -13.946 -11.315 3.476 1.00 93.62 131 ARG A C 1
ATOM 944 O O . ARG A 1 131 ? -13.613 -12.472 3.238 1.00 93.62 131 ARG A O 1
ATOM 951 N N . HIS A 1 132 ? -13.347 -10.263 2.917 1.00 92.31 132 HIS A N 1
ATOM 952 C CA . HIS A 1 132 ? -12.165 -10.349 2.062 1.00 92.31 132 HIS A CA 1
ATOM 953 C C . HIS A 1 132 ? -10.844 -10.292 2.846 1.00 92.31 132 HIS A C 1
ATOM 955 O O . HIS A 1 132 ? -9.788 -10.415 2.237 1.00 92.31 132 HIS A O 1
ATOM 961 N N . GLY A 1 133 ? -10.889 -10.156 4.177 1.00 91.06 133 GLY A N 1
ATOM 962 C CA . GLY A 1 133 ? -9.713 -10.217 5.055 1.00 91.06 133 GLY A CA 1
ATOM 963 C C . GLY A 1 133 ? -9.152 -8.862 5.492 1.00 91.06 133 GLY A C 1
ATOM 964 O O . GLY A 1 133 ? -8.252 -8.837 6.322 1.00 91.06 133 GLY A O 1
ATOM 965 N N . GLY A 1 134 ? -9.690 -7.756 4.973 1.00 94.50 134 GLY A N 1
ATOM 966 C CA . GLY A 1 134 ? -9.404 -6.393 5.428 1.00 94.50 134 GLY A CA 1
ATOM 967 C C . GLY A 1 134 ? -10.548 -5.796 6.258 1.00 94.50 134 GLY A C 1
ATOM 968 O O . GLY A 1 134 ? -11.439 -6.520 6.696 1.00 94.50 134 GLY A O 1
ATOM 969 N N . ASN A 1 135 ? -10.540 -4.476 6.456 1.00 96.69 135 ASN A N 1
ATOM 970 C CA . ASN A 1 135 ? -11.557 -3.679 7.148 1.00 96.69 135 ASN A CA 1
ATOM 971 C C . ASN A 1 135 ? -12.087 -4.375 8.411 1.00 96.69 135 ASN A C 1
ATOM 973 O O . ASN A 1 135 ? -13.276 -4.676 8.519 1.00 96.69 135 ASN A O 1
ATOM 977 N N . ALA A 1 136 ? -11.195 -4.700 9.346 1.00 94.12 136 ALA A N 1
ATOM 978 C CA . ALA A 1 136 ? -11.472 -5.582 10.472 1.00 94.12 136 ALA A CA 1
ATOM 979 C C . ALA A 1 136 ? -12.782 -5.219 11.193 1.00 94.12 136 ALA A C 1
ATOM 981 O O . ALA A 1 136 ? -12.998 -4.107 11.685 1.00 94.12 136 ALA A O 1
ATOM 982 N N . GLY A 1 137 ? -13.708 -6.179 11.202 1.00 91.62 137 GLY A N 1
ATOM 983 C CA . GLY A 1 137 ? -15.028 -6.021 11.797 1.00 91.62 137 GLY A CA 1
ATOM 984 C C . GLY A 1 137 ? -15.885 -4.910 11.186 1.00 91.62 137 GLY A C 1
ATOM 985 O O . GLY A 1 137 ? -16.830 -4.506 11.846 1.00 91.62 137 GLY A O 1
ATOM 986 N N . GLY A 1 138 ? -15.589 -4.376 9.999 1.00 94.38 138 GLY A N 1
ATOM 987 C CA . GLY A 1 138 ? -16.311 -3.262 9.371 1.00 94.38 138 GLY A CA 1
ATOM 988 C C . GLY A 1 138 ? -16.030 -1.906 10.023 1.00 94.38 138 GLY A C 1
ATOM 989 O O . GLY A 1 138 ? -16.921 -1.056 10.076 1.00 94.38 138 GLY A O 1
ATOM 990 N N . ALA A 1 139 ? -14.838 -1.716 10.594 1.00 95.31 139 ALA A N 1
ATOM 991 C CA . ALA A 1 139 ? -14.466 -0.490 11.299 1.00 95.31 139 ALA A CA 1
ATOM 992 C C . ALA A 1 139 ? -14.538 0.755 10.404 1.00 95.31 139 ALA A C 1
ATOM 994 O O . ALA A 1 139 ? -15.196 1.726 10.782 1.00 95.31 139 ALA A O 1
ATOM 995 N N . ALA A 1 140 ? -13.969 0.700 9.197 1.00 95.44 140 ALA A N 1
ATOM 996 C CA . ALA A 1 140 ? -14.031 1.816 8.259 1.00 95.44 140 ALA A CA 1
ATOM 997 C C . ALA A 1 140 ? -15.466 2.088 7.793 1.00 95.44 140 ALA A C 1
ATOM 999 O O . ALA A 1 140 ? -15.865 3.240 7.658 1.00 95.44 140 ALA A O 1
ATOM 1000 N N . TRP A 1 141 ? -16.282 1.040 7.630 1.00 95.44 141 TRP A N 1
ATOM 1001 C CA . TRP A 1 141 ? -17.702 1.183 7.294 1.00 95.44 141 TRP A CA 1
ATOM 1002 C C . TRP A 1 141 ? -18.483 1.922 8.376 1.00 95.44 141 TRP A C 1
ATOM 1004 O O . TRP A 1 141 ? -19.190 2.879 8.069 1.00 95.44 141 TRP A O 1
ATOM 1014 N N . ARG A 1 142 ? -18.321 1.534 9.646 1.00 93.56 142 ARG A N 1
ATOM 1015 C CA . ARG A 1 142 ? -18.945 2.254 10.766 1.00 93.56 142 ARG A CA 1
ATOM 1016 C C . ARG A 1 142 ? -18.491 3.704 10.830 1.00 93.56 142 ARG A C 1
ATOM 1018 O O . ARG A 1 142 ? -19.324 4.575 11.061 1.00 93.56 142 ARG A O 1
ATOM 1025 N N . TRP A 1 143 ? -17.201 3.948 10.616 1.00 94.25 143 TRP A N 1
ATOM 1026 C CA . TRP A 1 143 ? -16.628 5.288 10.646 1.00 94.25 143 TRP A CA 1
ATOM 1027 C C . TRP A 1 143 ? -17.236 6.204 9.574 1.00 94.25 143 TRP A C 1
ATOM 1029 O O . TRP A 1 143 ? -17.622 7.325 9.889 1.00 94.25 143 TRP A O 1
ATOM 1039 N N . ILE A 1 144 ? -17.450 5.709 8.348 1.00 93.00 144 ILE A N 1
ATOM 1040 C CA . ILE A 1 144 ? -18.128 6.475 7.281 1.00 93.00 144 ILE A CA 1
ATOM 1041 C C . ILE A 1 144 ? -19.667 6.438 7.356 1.00 93.00 144 ILE A C 1
ATOM 1043 O O . ILE A 1 144 ? -20.338 6.957 6.465 1.00 93.00 144 ILE A O 1
ATOM 1047 N N . GLY A 1 145 ? -20.251 5.802 8.377 1.00 92.62 145 GLY A N 1
ATOM 1048 C CA . GLY A 1 145 ? -21.705 5.669 8.524 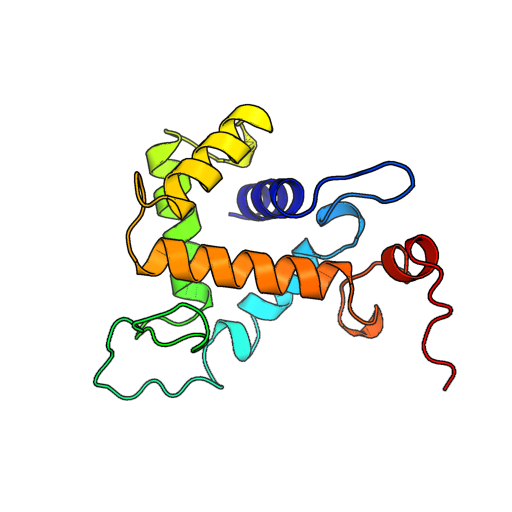1.00 92.62 145 GLY A CA 1
ATOM 1049 C C . GLY A 1 145 ? -22.366 4.678 7.555 1.00 92.62 145 GLY A C 1
ATOM 1050 O O . GLY A 1 145 ? -23.579 4.729 7.352 1.00 92.62 145 GLY A O 1
ATOM 1051 N N . TYR A 1 146 ? -21.602 3.763 6.957 1.00 90.88 146 TYR A N 1
ATOM 1052 C CA . TYR A 1 146 ? -22.129 2.696 6.112 1.00 90.88 146 TYR A CA 1
ATOM 1053 C C . TYR A 1 146 ? -22.583 1.501 6.963 1.00 90.88 146 TYR A C 1
ATOM 1055 O O . TYR A 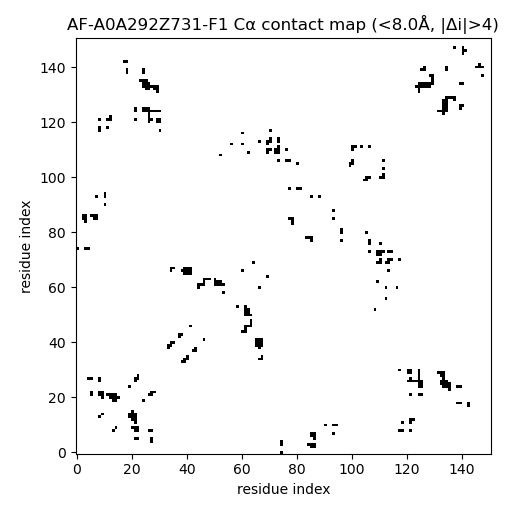1 146 ? -21.796 0.889 7.684 1.00 90.88 146 TYR A O 1
ATOM 1063 N N . ALA A 1 147 ? -23.864 1.137 6.857 1.00 79.25 147 ALA A N 1
ATOM 1064 C CA . ALA A 1 147 ? -24.491 0.088 7.670 1.00 79.25 147 ALA A CA 1
ATOM 1065 C C . ALA A 1 147 ? -24.095 -1.355 7.283 1.00 79.25 147 ALA A C 1
ATOM 1067 O O . ALA A 1 147 ? -24.548 -2.304 7.922 1.00 79.25 147 ALA A O 1
ATOM 1068 N N . GLY A 1 148 ? -23.258 -1.529 6.256 1.00 72.88 148 GLY A N 1
ATOM 1069 C CA . GLY A 1 148 ? -22.963 -2.834 5.669 1.00 72.88 148 GLY A CA 1
ATOM 1070 C C . GLY A 1 148 ? -24.061 -3.306 4.712 1.00 72.88 148 GLY A C 1
ATOM 1071 O O . GLY A 1 148 ? -25.205 -2.852 4.760 1.00 72.88 148 GLY A O 1
ATOM 1072 N N . GLY A 1 149 ? -23.716 -4.224 3.809 1.00 61.88 149 GLY A N 1
ATOM 1073 C CA . GLY A 1 149 ? -24.711 -4.890 2.975 1.00 61.88 149 GLY A CA 1
ATOM 1074 C C . GLY A 1 149 ? -25.568 -5.828 3.824 1.00 61.88 149 GLY A C 1
ATOM 1075 O O . GLY A 1 149 ? -25.070 -6.841 4.307 1.00 61.88 149 GLY A O 1
ATOM 1076 N N . VAL A 1 150 ? -26.855 -5.514 3.991 1.00 49.66 150 VAL A N 1
ATOM 1077 C CA . VAL A 1 150 ? -27.839 -6.472 4.513 1.00 49.66 150 VAL A CA 1
ATOM 1078 C C . VAL A 1 150 ? -28.039 -7.527 3.423 1.00 49.66 150 VAL A C 1
ATOM 1080 O O . VAL A 1 150 ? -28.520 -7.201 2.336 1.00 49.66 150 VAL A O 1
ATOM 1083 N N . ARG A 1 151 ? -27.613 -8.765 3.669 1.00 48.81 151 ARG A N 1
ATOM 1084 C CA . ARG A 1 151 ? -28.050 -9.926 2.885 1.00 48.81 151 ARG A CA 1
ATOM 1085 C C . ARG A 1 151 ? -29.065 -10.714 3.685 1.00 48.81 151 ARG A C 1
ATOM 1087 O O . ARG A 1 151 ? -28.816 -10.900 4.895 1.00 48.81 151 ARG A O 1
#

pLDDT: mean 91.38, std 10.51, range [48.81, 98.38]

Sequence (151 aa):
MTDDLAALADTIFPATDGLGSASDLGAVDYVRATLDGPLGRGEHCYAAGPHRSPDHGGHGWQWADTPAQGLAHLLTMLADAAGGPLCTLDDTARTALLTDLDEGRIGDPLARAAFALLCTWVLEGALSDPRHGGNAGGAAWRWIGYAGGVR

Solvent-accessible surface area (backbone atoms only — not comparable to full-atom values): 8355 Å² total; per-residue (Å²): 108,80,56,34,53,39,48,52,36,28,68,76,37,51,59,53,95,88,41,65,22,19,57,71,22,26,4,48,56,22,40,52,53,39,40,77,31,57,64,13,64,29,75,83,46,84,69,71,74,86,71,59,86,68,97,54,85,86,72,66,85,55,57,82,58,30,53,38,56,28,40,52,50,29,54,52,52,51,20,62,75,67,74,41,67,55,57,77,50,55,72,66,59,49,51,50,52,53,50,36,30,73,74,58,77,38,75,54,75,58,29,43,50,26,48,58,49,48,54,49,39,37,50,47,10,29,66,41,65,37,90,71,52,9,4,46,92,39,50,50,36,55,65,75,68,46,90,65,87,88,125

Mean predicted aligned error: 4.49 Å

Radius of gyration: 15.86 Å; Cα contacts (8 Å, |Δi|>4): 211; chains: 1; bounding box: 48×28×41 Å

Foldseek 3Di:
DLLLLVLLLCLLAPDDVQGHGLVVQQLSVLVVVCCVDCQVQCVVPPLDDDQDLDPDLPPADRDNDGLNRLLVQLQVQLQVVVVHRNSVDDSVVNNVSVVCVCVPVGDDSSNNSSSVVSSVSSCCQCQPDCVSRGRVVVSVC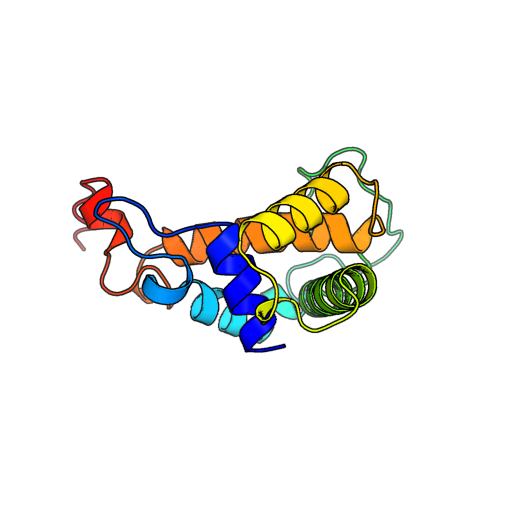VVVVNPDDDD